Protein AF-A0A1F8DZ85-F1 (afdb_monomer_lite)

Sequence (81 aa):
MDAIYTAKNAGAKVCIFDKYITVKKNIFAKDVMIPFKEISSIESGIIALEINTKDKRSYKVSLQNADKKKVQELIYEKISE

Structure (mmCIF, N/CA/C/O backbone):
data_AF-A0A1F8DZ85-F1
#
_entry.id   AF-A0A1F8DZ85-F1
#
loop_
_atom_site.group_PDB
_atom_site.id
_atom_site.type_symbol
_atom_site.label_atom_id
_atom_site.label_alt_id
_atom_site.label_comp_id
_atom_site.label_asym_id
_atom_site.label_entity_id
_atom_site.label_seq_id
_atom_site.pdbx_PDB_ins_code
_atom_site.Cartn_x
_atom_site.Cartn_y
_atom_site.Cartn_z
_atom_site.occupancy
_atom_site.B_iso_or_equiv
_atom_site.auth_seq_id
_atom_site.auth_comp_id
_atom_site.auth_asym_id
_atom_site.auth_atom_id
_atom_site.pdbx_PDB_model_num
ATOM 1 N N . MET A 1 1 ? -12.352 0.704 -9.070 1.00 67.31 1 MET A N 1
ATOM 2 C CA . MET A 1 1 ? -10.876 0.667 -9.078 1.00 67.31 1 MET A CA 1
ATOM 3 C C . MET A 1 1 ? -10.452 2.045 -9.513 1.00 67.31 1 MET A C 1
ATOM 5 O O . MET A 1 1 ? -10.791 2.412 -10.630 1.00 67.31 1 MET A O 1
ATOM 9 N N . ASP A 1 2 ? -9.805 2.791 -8.625 1.00 73.38 2 ASP A N 1
A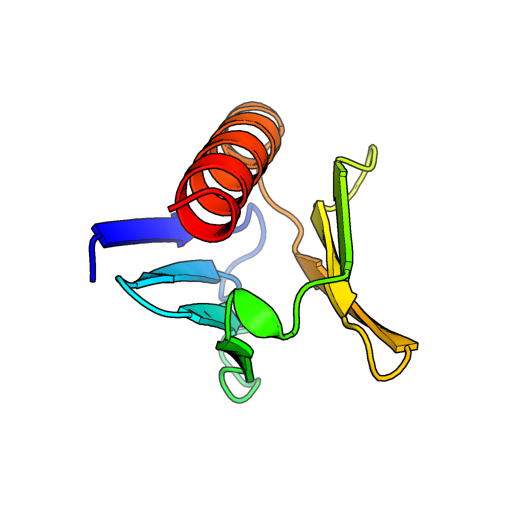TOM 10 C CA . ASP A 1 2 ? -9.609 4.238 -8.769 1.00 73.38 2 ASP A CA 1
ATOM 11 C C . ASP A 1 2 ? -8.264 4.570 -9.416 1.00 73.38 2 ASP A C 1
ATOM 13 O O . ASP A 1 2 ? -8.179 5.468 -10.248 1.00 73.38 2 ASP A O 1
ATOM 17 N N . ALA A 1 3 ? -7.216 3.798 -9.107 1.00 79.38 3 ALA A N 1
ATOM 18 C CA . ALA A 1 3 ? -5.899 3.974 -9.715 1.00 79.38 3 ALA A CA 1
ATOM 19 C C . ALA A 1 3 ? -5.081 2.670 -9.746 1.00 79.38 3 ALA A C 1
ATOM 21 O O . ALA A 1 3 ? -5.213 1.816 -8.865 1.00 79.38 3 ALA A O 1
ATOM 22 N N . ILE A 1 4 ? -4.203 2.519 -10.747 1.00 85.19 4 ILE A N 1
ATOM 23 C CA . ILE A 1 4 ? -3.210 1.435 -10.832 1.00 85.19 4 ILE A CA 1
ATOM 24 C C . ILE A 1 4 ? -1.816 2.039 -11.014 1.00 85.19 4 ILE A C 1
ATOM 26 O O . ILE A 1 4 ? -1.596 2.827 -11.929 1.00 85.19 4 ILE A O 1
ATOM 30 N N . TYR A 1 5 ? -0.864 1.590 -10.198 1.00 86.81 5 TYR A N 1
ATOM 31 C CA . TYR A 1 5 ? 0.543 1.976 -10.246 1.00 86.81 5 TYR A CA 1
ATOM 32 C C . TYR A 1 5 ? 1.415 0.745 -10.442 1.00 86.81 5 TYR A C 1
ATOM 34 O O . TYR A 1 5 ? 1.468 -0.136 -9.583 1.00 86.81 5 TYR A O 1
ATOM 42 N N . THR A 1 6 ? 2.109 0.672 -11.570 1.00 81.19 6 THR A N 1
ATOM 43 C CA . THR A 1 6 ? 3.001 -0.448 -11.884 1.00 81.19 6 THR A CA 1
ATOM 44 C C . THR A 1 6 ? 4.401 -0.161 -11.347 1.00 81.19 6 THR A C 1
ATOM 46 O O . THR A 1 6 ? 4.932 0.937 -11.490 1.00 81.19 6 THR A O 1
ATOM 49 N N . ALA A 1 7 ? 5.010 -1.154 -10.709 1.00 75.19 7 ALA A N 1
ATOM 50 C CA . ALA A 1 7 ? 6.381 -1.078 -10.230 1.00 75.19 7 ALA A CA 1
ATOM 51 C C . ALA A 1 7 ? 7.380 -0.955 -11.387 1.00 75.19 7 ALA A C 1
ATOM 53 O O . ALA A 1 7 ? 7.116 -1.383 -12.510 1.00 75.19 7 ALA A O 1
ATOM 54 N N . LYS A 1 8 ? 8.586 -0.455 -11.086 1.00 68.31 8 LYS A N 1
ATOM 55 C CA . LYS A 1 8 ? 9.696 -0.420 -12.056 1.00 68.31 8 LYS A CA 1
ATOM 56 C C . LYS A 1 8 ? 10.112 -1.833 -12.511 1.00 68.31 8 LYS A C 1
ATOM 58 O O . LYS A 1 8 ? 10.651 -1.989 -13.601 1.00 68.31 8 LYS A O 1
ATOM 63 N N . ASN A 1 9 ? 9.843 -2.850 -11.686 1.00 64.50 9 ASN A N 1
ATOM 64 C CA . ASN A 1 9 ? 10.074 -4.259 -12.001 1.00 64.50 9 ASN A CA 1
ATOM 65 C C . ASN A 1 9 ? 8.823 -4.913 -12.603 1.00 64.50 9 ASN A C 1
ATOM 67 O O . ASN A 1 9 ? 7.721 -4.780 -12.066 1.00 64.50 9 ASN A O 1
ATOM 71 N N . ALA A 1 10 ? 9.017 -5.665 -13.690 1.00 58.56 10 ALA A N 1
ATOM 72 C CA . ALA A 1 10 ? 7.960 -6.365 -14.409 1.00 58.56 10 ALA A CA 1
ATOM 73 C C . ALA A 1 10 ? 7.145 -7.276 -13.471 1.00 58.56 10 ALA A C 1
ATOM 75 O O . ALA A 1 10 ? 7.668 -8.231 -12.90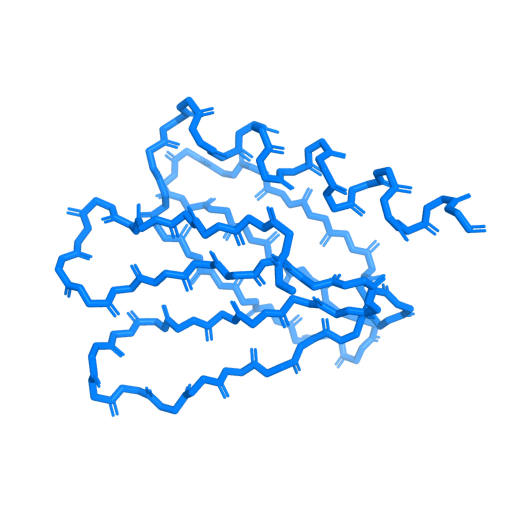1 1.00 58.56 10 ALA A O 1
ATOM 76 N N . GLY A 1 11 ? 5.854 -6.969 -13.313 1.00 67.88 11 GLY A N 1
ATOM 77 C CA . GLY A 1 11 ? 4.880 -7.832 -12.636 1.00 67.88 11 GLY A CA 1
ATOM 78 C C . GLY A 1 11 ? 4.393 -7.364 -11.262 1.00 67.88 11 GLY A C 1
ATOM 79 O O . GLY A 1 11 ? 3.392 -7.898 -10.784 1.00 67.88 11 GLY A O 1
ATOM 80 N N . ALA A 1 12 ? 5.035 -6.374 -10.637 1.00 79.56 12 ALA A N 1
ATOM 81 C CA . ALA A 1 12 ? 4.536 -5.784 -9.395 1.00 79.56 12 ALA A CA 1
ATOM 82 C C . ALA A 1 12 ? 3.640 -4.566 -9.667 1.00 79.56 12 ALA A C 1
ATOM 84 O O . ALA A 1 12 ? 3.930 -3.762 -10.551 1.00 79.56 12 ALA A O 1
ATOM 85 N N . LYS A 1 13 ? 2.546 -4.418 -8.915 1.00 85.94 13 LYS A N 1
ATOM 86 C CA . LYS A 1 13 ? 1.633 -3.270 -9.020 1.00 85.94 13 LYS A CA 1
ATOM 87 C C . LYS A 1 13 ? 0.921 -2.988 -7.701 1.00 85.94 13 LYS A C 1
ATOM 89 O O . LYS A 1 13 ? 0.666 -3.907 -6.924 1.00 85.94 13 LYS A O 1
ATOM 94 N N . VAL A 1 14 ? 0.575 -1.727 -7.476 1.00 88.19 14 VAL A N 1
ATOM 95 C CA . VAL A 1 14 ? -0.368 -1.285 -6.445 1.00 88.19 14 VAL A CA 1
ATOM 96 C C . VAL A 1 14 ? -1.650 -0.869 -7.148 1.00 88.19 14 VAL A C 1
ATOM 98 O O . VAL A 1 14 ? -1.603 -0.106 -8.109 1.00 88.19 14 VAL A O 1
ATOM 101 N N . CYS A 1 15 ? -2.793 -1.372 -6.703 1.00 89.44 15 CYS A N 1
ATOM 102 C CA . CYS A 1 15 ? -4.092 -0.898 -7.175 1.00 89.44 15 CYS A CA 1
ATOM 103 C C . CYS A 1 15 ? -4.854 -0.305 -5.996 1.00 89.44 15 CYS A C 1
ATOM 105 O O . CYS A 1 15 ? -4.883 -0.904 -4.922 1.00 89.44 15 CYS A O 1
ATOM 107 N N . ILE A 1 16 ? -5.444 0.866 -6.200 1.00 89.50 16 ILE A N 1
ATOM 108 C CA . ILE A 1 16 ? -6.225 1.590 -5.203 1.00 89.50 16 ILE A CA 1
ATOM 109 C C . ILE A 1 16 ? -7.702 1.405 -5.549 1.00 89.50 16 ILE A C 1
ATOM 111 O O . ILE A 1 16 ? -8.115 1.569 -6.702 1.00 89.50 16 ILE A O 1
ATOM 115 N N . PHE A 1 17 ? -8.482 1.011 -4.554 1.00 90.69 17 PHE A N 1
ATOM 116 C CA . PHE A 1 17 ? -9.933 0.903 -4.612 1.00 90.69 17 PHE A CA 1
ATOM 117 C C . PHE A 1 17 ? -10.534 1.766 -3.509 1.00 90.69 17 PHE A C 1
ATOM 119 O O . PHE A 1 17 ? -9.832 2.171 -2.591 1.00 90.69 17 PHE A O 1
ATOM 126 N N . ASP A 1 18 ? -11.850 1.941 -3.557 1.00 88.38 18 ASP A N 1
ATOM 127 C CA . ASP A 1 18 ? -12.599 2.787 -2.632 1.00 88.38 18 ASP A CA 1
ATOM 128 C C . ASP A 1 18 ? -12.357 2.479 -1.142 1.00 88.38 18 ASP A C 1
ATOM 130 O O . ASP A 1 18 ? -12.283 3.386 -0.324 1.00 88.38 18 ASP A O 1
ATOM 134 N N . LYS A 1 19 ? -12.172 1.199 -0.778 1.00 90.44 19 LYS A N 1
ATOM 135 C CA . LYS A 1 19 ? -12.066 0.757 0.632 1.00 90.44 19 LYS A CA 1
ATOM 136 C C . LYS A 1 19 ? -10.764 0.043 0.992 1.00 90.44 19 LYS A C 1
ATOM 138 O O . LYS A 1 19 ? -10.534 -0.290 2.159 1.00 90.44 19 LYS A O 1
ATOM 143 N N . TYR A 1 20 ? -9.937 -0.267 0.002 1.00 92.38 20 TYR A N 1
ATOM 144 C CA . TYR A 1 20 ? -8.730 -1.063 0.184 1.00 92.38 20 TYR A CA 1
ATOM 145 C C . TYR A 1 20 ? -7.735 -0.819 -0.945 1.00 92.38 20 TYR A C 1
ATOM 147 O O . TYR A 1 20 ? -8.087 -0.365 -2.031 1.00 92.38 20 TYR A O 1
ATOM 155 N N . ILE A 1 21 ? -6.490 -1.219 -0.719 1.00 92.75 21 ILE A N 1
ATOM 156 C CA . ILE A 1 21 ? -5.491 -1.356 -1.775 1.00 92.75 21 ILE A CA 1
ATOM 157 C C . ILE A 1 21 ? -5.192 -2.826 -2.026 1.00 92.75 21 ILE A C 1
ATOM 159 O O . ILE A 1 21 ? -5.333 -3.667 -1.140 1.00 92.75 21 ILE A O 1
ATOM 163 N N . THR A 1 22 ? -4.737 -3.144 -3.230 1.00 91.38 22 THR A N 1
ATOM 164 C CA . THR A 1 22 ? -4.117 -4.437 -3.511 1.00 91.38 22 THR A CA 1
ATOM 165 C C . THR A 1 22 ? -2.663 -4.249 -3.877 1.00 91.38 22 THR A C 1
ATOM 167 O O . THR A 1 22 ? -2.336 -3.447 -4.752 1.00 91.38 22 THR A O 1
ATOM 170 N N . VAL A 1 23 ? -1.798 -5.033 -3.249 1.00 88.81 23 VAL A N 1
ATOM 171 C CA . VAL A 1 23 ? -0.368 -5.066 -3.517 1.00 88.81 23 VAL A CA 1
ATOM 172 C C . VAL A 1 23 ? -0.019 -6.383 -4.194 1.00 88.81 23 VAL A C 1
ATOM 174 O O . VAL A 1 23 ? -0.154 -7.455 -3.604 1.00 88.81 23 VAL A O 1
ATOM 177 N N . LYS A 1 24 ? 0.497 -6.299 -5.419 1.00 83.75 24 LYS A N 1
ATOM 178 C CA . LYS A 1 24 ? 1.094 -7.424 -6.135 1.00 83.75 24 LYS A CA 1
ATOM 179 C C . LYS A 1 24 ? 2.609 -7.269 -6.137 1.00 83.75 24 LYS A C 1
ATOM 181 O O . LYS A 1 24 ? 3.123 -6.306 -6.697 1.00 83.75 24 LYS A O 1
ATOM 186 N N . LYS A 1 25 ? 3.332 -8.210 -5.516 1.00 69.12 25 LYS A N 1
ATOM 187 C CA . LYS A 1 25 ? 4.809 -8.182 -5.427 1.00 69.12 25 LYS A CA 1
ATOM 188 C C . LYS A 1 25 ? 5.520 -8.710 -6.679 1.00 69.12 25 LYS A C 1
ATOM 190 O O . LYS A 1 25 ? 6.669 -8.350 -6.899 1.00 69.12 25 LYS A O 1
ATOM 195 N N . ASN A 1 26 ? 4.881 -9.581 -7.460 1.00 69.00 26 ASN A N 1
ATOM 196 C CA . ASN A 1 26 ? 5.387 -10.116 -8.731 1.00 69.00 26 ASN A CA 1
ATOM 197 C C . ASN A 1 26 ? 4.228 -10.783 -9.501 1.00 69.00 26 ASN A C 1
ATOM 199 O O . ASN A 1 26 ? 3.201 -11.097 -8.899 1.00 69.00 26 ASN A O 1
ATOM 203 N N . ILE A 1 27 ? 4.392 -11.067 -10.797 1.00 66.19 27 ILE A N 1
ATOM 204 C CA . ILE A 1 27 ? 3.367 -11.686 -11.652 1.00 66.19 27 ILE A CA 1
ATOM 205 C C . ILE A 1 27 ? 2.888 -13.051 -11.122 1.00 66.19 27 ILE A C 1
ATOM 207 O O . ILE A 1 27 ? 1.709 -13.372 -11.259 1.00 66.19 27 ILE A O 1
ATOM 211 N N . PHE A 1 28 ? 3.772 -13.786 -10.436 1.00 64.88 28 PHE A N 1
ATOM 212 C CA . PHE A 1 28 ? 3.509 -15.089 -9.809 1.00 64.88 28 PHE A CA 1
ATOM 213 C C . PHE A 1 28 ? 3.003 -15.008 -8.360 1.00 64.88 28 PHE A C 1
ATOM 215 O O . PHE A 1 28 ? 2.582 -16.017 -7.799 1.00 64.88 28 PHE A O 1
ATOM 222 N N . ALA A 1 29 ? 3.060 -13.834 -7.726 1.00 71.75 29 ALA A N 1
ATOM 223 C CA . ALA A 1 29 ? 2.574 -13.663 -6.361 1.00 71.75 29 ALA A CA 1
ATOM 224 C C . ALA A 1 29 ? 1.058 -13.426 -6.363 1.00 71.75 29 ALA A C 1
ATOM 226 O O . ALA A 1 29 ? 0.533 -12.732 -7.237 1.00 71.75 29 ALA A O 1
ATOM 227 N N . LYS A 1 30 ? 0.361 -13.974 -5.360 1.00 77.75 30 LYS A N 1
ATOM 228 C CA . LYS A 1 30 ? -1.044 -13.633 -5.107 1.00 77.75 30 LYS A CA 1
ATOM 229 C C . LYS A 1 30 ? -1.148 -12.161 -4.708 1.00 77.75 30 LYS A C 1
ATOM 231 O O . LYS A 1 30 ? -0.294 -11.653 -3.979 1.00 77.75 30 LYS A O 1
ATOM 236 N N . ASP A 1 31 ? -2.200 -11.507 -5.184 1.00 83.44 31 ASP A N 1
ATOM 237 C CA . ASP A 1 31 ? -2.510 -10.132 -4.814 1.00 83.44 31 ASP A CA 1
ATOM 238 C C . ASP A 1 31 ? -2.882 -10.100 -3.328 1.00 83.44 31 ASP A C 1
ATOM 240 O O . ASP A 1 31 ? -3.715 -10.882 -2.867 1.00 83.44 31 ASP A O 1
ATOM 244 N N . VAL A 1 32 ? -2.242 -9.214 -2.566 1.00 88.88 32 VAL A N 1
ATOM 245 C CA . VAL A 1 32 ? -2.581 -9.001 -1.160 1.00 88.88 32 VAL A CA 1
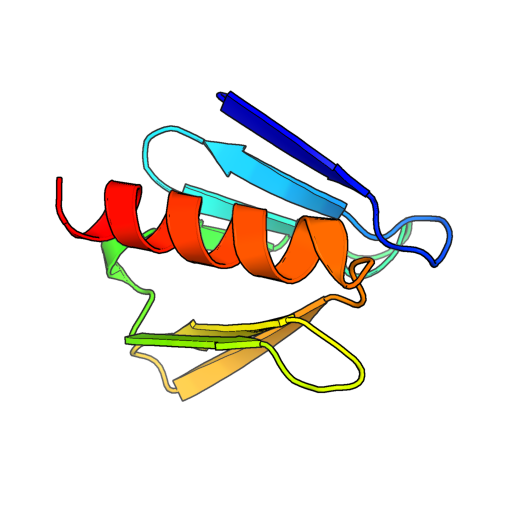ATOM 246 C C . VAL A 1 32 ? -3.530 -7.825 -1.068 1.00 88.88 32 VAL A C 1
ATOM 248 O O . VAL A 1 32 ? -3.166 -6.717 -1.450 1.00 88.88 32 VAL A O 1
ATOM 251 N N . MET A 1 33 ? -4.725 -8.062 -0.543 1.00 92.38 33 MET A N 1
ATOM 252 C CA . MET A 1 33 ? -5.699 -7.017 -0.250 1.00 92.38 33 MET A CA 1
ATOM 253 C C . MET A 1 33 ? -5.449 -6.443 1.147 1.00 92.38 33 MET A C 1
ATOM 255 O O . MET A 1 33 ? -5.334 -7.199 2.108 1.00 92.38 33 MET A O 1
ATOM 259 N N . ILE A 1 34 ? -5.376 -5.117 1.251 1.00 92.50 34 ILE A N 1
ATOM 260 C CA . ILE A 1 34 ? -5.124 -4.383 2.493 1.00 92.50 34 ILE A CA 1
ATOM 261 C C . ILE A 1 34 ? -6.192 -3.285 2.623 1.00 92.50 34 ILE A C 1
ATOM 263 O O . ILE A 1 34 ? -6.124 -2.280 1.912 1.00 92.50 34 ILE A O 1
ATOM 267 N N . PRO A 1 35 ? -7.202 -3.457 3.488 1.00 94.00 35 PRO A N 1
ATOM 268 C CA . PRO A 1 35 ? -8.181 -2.418 3.798 1.00 94.00 35 PRO A CA 1
ATOM 269 C C . PRO A 1 35 ? -7.527 -1.168 4.394 1.00 94.00 35 PRO A C 1
ATOM 271 O O . PRO A 1 35 ? -6.655 -1.288 5.253 1.00 94.00 35 PRO A O 1
ATOM 274 N N . PHE A 1 36 ? -7.996 0.029 4.027 1.00 92.62 36 PHE A N 1
ATOM 275 C CA . PHE A 1 36 ? -7.437 1.288 4.551 1.00 92.62 36 PHE A CA 1
ATOM 276 C C . PHE A 1 36 ? -7.476 1.357 6.079 1.00 92.62 36 PHE A C 1
ATOM 278 O O . PHE A 1 36 ? -6.495 1.730 6.714 1.00 92.62 36 PHE A O 1
ATOM 285 N N . LYS A 1 37 ? -8.568 0.873 6.683 1.00 91.25 37 LYS A N 1
ATOM 286 C CA . LYS A 1 37 ? -8.735 0.799 8.143 1.00 91.25 37 LYS A CA 1
ATOM 287 C C . LYS A 1 37 ? -7.672 -0.042 8.861 1.00 91.25 37 LYS A C 1
ATOM 289 O O . LYS A 1 37 ? -7.511 0.102 10.076 1.00 91.25 37 LYS A O 1
ATOM 294 N N . GLU A 1 38 ? -7.006 -0.953 8.150 1.00 93.88 38 GLU A N 1
ATOM 295 C CA . GLU A 1 38 ? -5.954 -1.819 8.689 1.00 93.88 38 GLU A CA 1
ATOM 296 C C . GLU A 1 38 ? -4.556 -1.236 8.493 1.00 93.88 38 GLU A C 1
ATOM 298 O O . GLU A 1 38 ? -3.621 -1.709 9.133 1.00 93.88 38 GLU A O 1
ATOM 303 N N . ILE A 1 39 ? -4.398 -0.203 7.665 1.00 92.81 39 ILE A N 1
ATOM 304 C CA . ILE A 1 39 ? -3.121 0.485 7.485 1.00 92.81 39 ILE A CA 1
ATOM 305 C C . ILE A 1 39 ? -2.825 1.299 8.748 1.00 92.81 39 ILE A C 1
ATOM 307 O O . ILE A 1 39 ? -3.686 2.001 9.280 1.00 92.81 39 ILE A O 1
ATOM 311 N N . SER A 1 40 ? -1.607 1.159 9.265 1.00 92.56 40 SER A N 1
ATOM 312 C CA . SER A 1 40 ? -1.112 1.900 10.428 1.00 92.56 40 SER A CA 1
ATOM 313 C C . SER A 1 40 ? -0.198 3.049 10.014 1.00 92.56 40 SER A C 1
ATOM 315 O O . SER A 1 40 ? -0.320 4.146 10.552 1.00 92.56 40 SER A O 1
ATOM 317 N N . SER A 1 41 ? 0.694 2.824 9.048 1.00 91.19 41 SER A N 1
ATOM 318 C CA . SER A 1 41 ? 1.569 3.857 8.492 1.00 91.19 41 SER A CA 1
ATOM 319 C C . SER A 1 41 ? 2.041 3.496 7.085 1.00 91.19 41 SER A C 1
ATOM 321 O O . SER A 1 41 ? 2.014 2.331 6.681 1.00 91.19 41 SER A O 1
ATOM 323 N N . ILE A 1 42 ? 2.479 4.505 6.329 1.00 90.06 42 ILE A N 1
ATOM 324 C CA . ILE A 1 42 ? 3.055 4.326 4.996 1.00 90.06 42 ILE A CA 1
ATOM 325 C C . ILE A 1 42 ? 4.355 5.108 4.922 1.00 90.06 42 ILE A C 1
ATOM 327 O O . ILE A 1 42 ? 4.371 6.324 5.113 1.00 90.06 42 ILE A O 1
ATOM 331 N N . GLU A 1 43 ? 5.436 4.411 4.602 1.00 89.06 43 GLU A N 1
ATOM 332 C CA . GLU A 1 43 ? 6.773 4.979 4.514 1.00 89.06 43 GLU A CA 1
ATOM 333 C C . GLU A 1 43 ? 7.264 4.952 3.066 1.00 89.06 43 GLU A C 1
ATOM 335 O O . GLU A 1 43 ? 7.386 3.901 2.431 1.00 89.06 43 GLU A O 1
ATOM 340 N N . SER A 1 44 ? 7.574 6.129 2.522 1.00 85.19 44 SER A N 1
ATOM 341 C CA . SER A 1 44 ? 8.229 6.246 1.220 1.00 85.19 44 SER A CA 1
ATOM 342 C C . SER A 1 44 ? 9.743 6.119 1.390 1.00 85.19 44 SER A C 1
ATOM 344 O O . SER A 1 44 ? 10.465 7.113 1.471 1.00 85.19 44 SER A O 1
ATOM 346 N N . GLY A 1 45 ? 10.237 4.881 1.427 1.00 78.75 45 GLY A N 1
ATOM 347 C CA . GLY A 1 45 ? 11.667 4.594 1.463 1.00 78.75 45 GLY A CA 1
ATOM 348 C C . GLY A 1 45 ? 12.384 4.907 0.142 1.00 78.75 45 GLY A C 1
ATOM 349 O O . GLY A 1 45 ? 11.779 5.046 -0.929 1.00 78.75 45 GLY A O 1
ATOM 350 N N . ILE A 1 46 ? 13.721 4.951 0.192 1.00 74.50 46 ILE A N 1
ATOM 351 C CA . ILE A 1 46 ? 14.585 5.200 -0.981 1.00 74.50 46 ILE A CA 1
ATOM 352 C C . ILE A 1 46 ? 14.326 4.155 -2.082 1.00 74.50 46 ILE A C 1
ATOM 354 O O . ILE A 1 46 ? 14.247 4.492 -3.262 1.00 74.50 46 ILE A O 1
ATOM 358 N N . ILE A 1 47 ? 14.103 2.895 -1.697 1.00 76.06 47 ILE A N 1
ATOM 359 C CA . ILE A 1 47 ? 14.031 1.746 -2.616 1.00 76.06 47 ILE A CA 1
ATOM 360 C C . ILE A 1 47 ? 12.584 1.312 -2.908 1.00 76.06 47 ILE A C 1
ATOM 362 O O . ILE A 1 47 ? 12.273 0.892 -4.022 1.00 76.06 47 ILE A O 1
ATOM 366 N N . ALA A 1 48 ? 11.680 1.420 -1.934 1.00 84.50 48 ALA A N 1
ATOM 367 C CA . ALA A 1 48 ? 10.307 0.929 -2.038 1.00 84.50 48 ALA A CA 1
ATOM 368 C C . ALA A 1 48 ? 9.348 1.759 -1.174 1.00 84.50 48 ALA A C 1
ATOM 370 O O . ALA A 1 48 ? 9.775 2.394 -0.214 1.00 84.50 48 ALA A O 1
ATOM 371 N N . LEU A 1 49 ? 8.063 1.725 -1.525 1.00 87.69 49 LEU A N 1
ATOM 372 C CA . LEU A 1 49 ? 6.971 2.145 -0.655 1.00 87.69 49 LEU A CA 1
ATOM 373 C C . LEU A 1 49 ? 6.666 1.003 0.317 1.00 87.69 49 LEU A C 1
ATOM 375 O O . LEU A 1 49 ? 6.463 -0.131 -0.124 1.00 87.69 49 LEU A O 1
ATOM 379 N N . GLU A 1 50 ? 6.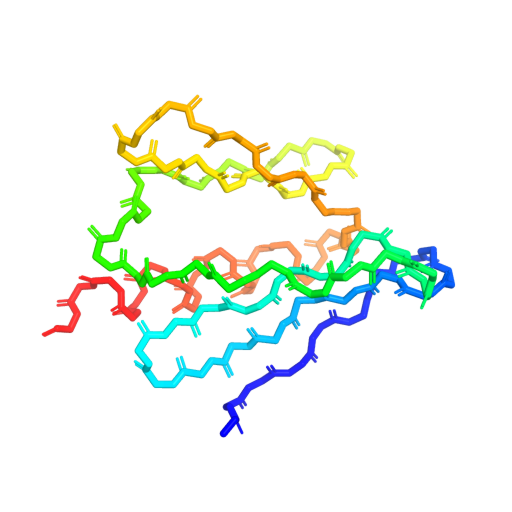643 1.289 1.610 1.00 90.38 50 GLU A N 1
ATOM 380 C CA . GLU A 1 50 ? 6.368 0.324 2.668 1.00 90.38 50 GLU A CA 1
A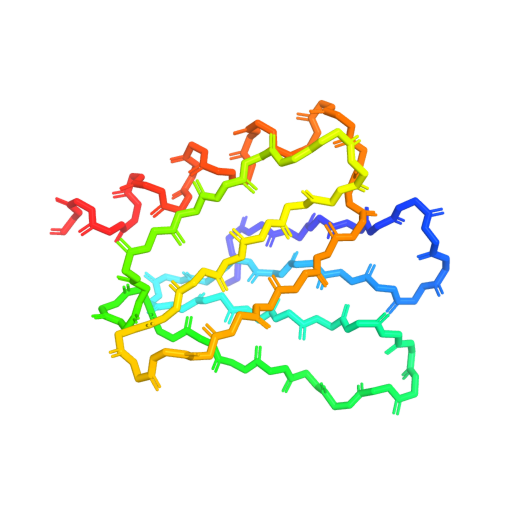TOM 381 C C . GLU A 1 50 ? 5.036 0.650 3.337 1.00 90.38 50 GLU A C 1
ATOM 383 O O . GLU A 1 50 ? 4.847 1.733 3.878 1.00 90.38 50 GLU A O 1
ATOM 388 N N . ILE A 1 51 ? 4.095 -0.287 3.255 1.00 91.12 51 ILE A N 1
ATOM 389 C CA . ILE A 1 51 ? 2.767 -0.180 3.855 1.00 91.12 51 ILE A CA 1
ATOM 390 C C . ILE A 1 51 ? 2.767 -1.043 5.108 1.00 91.12 51 ILE A C 1
ATOM 392 O O . ILE A 1 51 ? 2.836 -2.272 5.017 1.00 91.12 51 ILE A O 1
ATOM 396 N N . ASN A 1 52 ? 2.692 -0.400 6.266 1.00 92.88 52 ASN A N 1
ATOM 397 C CA . ASN A 1 52 ? 2.584 -1.061 7.554 1.00 92.88 52 ASN A CA 1
ATOM 398 C C . ASN A 1 52 ? 1.116 -1.173 7.949 1.00 92.88 52 ASN A C 1
ATOM 400 O O . ASN A 1 52 ? 0.317 -0.260 7.740 1.00 92.88 52 ASN A O 1
ATOM 404 N N . THR A 1 53 ? 0.763 -2.309 8.530 1.00 93.31 53 THR A N 1
ATOM 405 C CA . THR A 1 53 ? -0.598 -2.609 8.978 1.00 93.31 53 THR A CA 1
ATOM 406 C C . THR A 1 53 ? -0.653 -2.747 10.496 1.00 93.31 53 THR A C 1
ATOM 408 O O . THR A 1 53 ? 0.366 -2.940 11.165 1.00 93.31 53 THR A O 1
ATOM 411 N N . LYS A 1 54 ? -1.847 -2.592 11.073 1.00 92.69 54 LYS A N 1
ATOM 412 C CA . LYS A 1 54 ? -2.092 -2.633 12.525 1.00 92.69 54 LYS A CA 1
ATOM 413 C C . LYS A 1 54 ? -1.740 -3.986 13.148 1.00 92.69 54 LYS A C 1
ATOM 415 O O . LYS A 1 54 ? -1.385 -4.037 14.322 1.00 92.69 54 LYS A O 1
ATOM 420 N N . ASP A 1 55 ? -1.773 -5.059 12.361 1.00 93.00 55 ASP A N 1
ATOM 421 C CA . ASP A 1 55 ? -1.358 -6.407 12.765 1.00 93.00 55 ASP A CA 1
ATOM 422 C C . ASP A 1 55 ? 0.172 -6.623 12.711 1.00 93.00 55 ASP A C 1
ATOM 424 O O . ASP A 1 55 ? 0.646 -7.747 12.873 1.00 93.00 55 ASP A O 1
ATOM 428 N N . LYS A 1 56 ? 0.947 -5.544 12.518 1.00 90.69 56 LYS A N 1
ATOM 429 C CA . LYS A 1 56 ? 2.414 -5.529 12.410 1.00 90.69 56 LYS A CA 1
ATOM 430 C C . LYS A 1 56 ? 2.966 -6.215 11.154 1.00 90.69 56 LYS A C 1
ATOM 432 O O . LYS A 1 56 ? 4.144 -6.571 11.133 1.00 90.69 56 LYS A O 1
ATOM 437 N N . ARG A 1 57 ? 2.168 -6.389 10.092 1.00 90.69 57 ARG A N 1
ATOM 438 C CA . ARG A 1 57 ? 2.693 -6.800 8.779 1.00 90.69 57 ARG A CA 1
ATOM 439 C C . ARG A 1 57 ? 3.143 -5.594 7.960 1.00 90.69 57 ARG A C 1
ATOM 441 O O . ARG A 1 57 ? 2.487 -4.550 7.958 1.00 90.69 57 ARG A O 1
ATOM 448 N N . SER A 1 58 ? 4.223 -5.786 7.206 1.00 90.81 58 SER A N 1
ATOM 449 C CA . SER A 1 58 ? 4.798 -4.770 6.320 1.00 90.81 58 SER A CA 1
ATOM 450 C C . SER A 1 58 ? 4.851 -5.268 4.877 1.00 90.81 58 SER A C 1
ATOM 452 O O . SER A 1 58 ? 5.391 -6.340 4.571 1.00 90.81 58 SER A O 1
ATOM 454 N N . TYR A 1 59 ? 4.303 -4.474 3.959 1.00 88.44 59 TYR A N 1
ATOM 455 C CA . TYR A 1 59 ? 4.241 -4.777 2.532 1.00 88.44 59 TYR A CA 1
ATOM 456 C C . TYR A 1 59 ? 5.067 -3.764 1.746 1.00 88.44 59 TYR A C 1
ATOM 458 O O . TYR A 1 59 ? 4.737 -2.584 1.700 1.00 88.44 59 TYR A O 1
ATOM 466 N N . LYS A 1 60 ? 6.141 -4.234 1.106 1.00 87.06 60 LYS A N 1
ATOM 467 C CA . LYS A 1 60 ? 7.063 -3.391 0.333 1.00 87.06 60 LYS A CA 1
ATOM 468 C C . LYS A 1 60 ? 6.791 -3.511 -1.165 1.00 87.06 60 LYS A C 1
ATOM 470 O O . LYS A 1 60 ? 6.702 -4.632 -1.675 1.00 87.06 60 LYS A O 1
ATOM 475 N N . VAL A 1 61 ? 6.700 -2.375 -1.859 1.00 86.25 61 VAL A N 1
ATOM 476 C CA . VAL A 1 61 ? 6.501 -2.293 -3.316 1.00 86.25 61 VAL A CA 1
ATOM 477 C C . VAL A 1 61 ? 7.466 -1.300 -3.953 1.00 86.25 61 VAL A C 1
ATOM 479 O O . VAL A 1 61 ? 7.500 -0.121 -3.604 1.00 86.25 61 VAL A O 1
ATOM 482 N N . SER A 1 62 ? 8.246 -1.763 -4.927 1.00 85.56 62 SER A N 1
ATOM 483 C CA . SER A 1 62 ? 9.241 -0.947 -5.634 1.00 85.56 62 SER A CA 1
ATOM 484 C C . SER A 1 62 ? 8.612 -0.107 -6.752 1.00 85.56 62 SER A C 1
ATOM 486 O O . SER A 1 62 ? 8.715 -0.434 -7.935 1.00 85.56 62 SER A O 1
ATOM 488 N N . LEU A 1 63 ? 7.945 0.982 -6.375 1.00 81.94 63 LEU A N 1
ATOM 489 C CA . LEU A 1 63 ? 7.411 1.983 -7.306 1.00 81.94 63 LEU A CA 1
ATOM 490 C C . LEU A 1 63 ? 8.480 3.015 -7.711 1.00 81.94 63 LEU A C 1
ATOM 492 O O . LEU A 1 63 ? 9.480 3.204 -7.010 1.00 81.94 63 LEU A O 1
ATOM 496 N N . GLN A 1 64 ? 8.263 3.714 -8.830 1.00 82.00 64 GLN A N 1
ATOM 497 C CA . GLN A 1 64 ? 9.099 4.860 -9.202 1.00 82.00 64 GLN A CA 1
ATOM 498 C C . GLN A 1 64 ? 8.941 5.991 -8.175 1.00 82.00 64 GLN A C 1
ATOM 500 O O . GLN A 1 64 ? 7.885 6.124 -7.566 1.00 82.00 64 GLN A O 1
ATOM 505 N N . ASN A 1 65 ? 9.960 6.837 -7.981 1.00 80.25 65 ASN A N 1
ATOM 506 C CA . ASN A 1 65 ? 9.901 7.923 -6.986 1.00 80.25 65 ASN A CA 1
ATOM 507 C C . ASN A 1 65 ? 8.687 8.851 -7.169 1.00 80.25 65 ASN A C 1
ATOM 509 O O . ASN A 1 65 ? 8.051 9.207 -6.180 1.00 80.25 65 ASN A O 1
ATOM 513 N N . ALA A 1 66 ? 8.344 9.196 -8.415 1.00 76.69 66 ALA A N 1
ATOM 514 C CA . ALA A 1 66 ? 7.180 10.028 -8.718 1.00 76.69 66 ALA A CA 1
ATOM 515 C C . ALA A 1 66 ? 5.852 9.351 -8.329 1.00 76.69 66 ALA A C 1
ATOM 517 O O . ALA A 1 66 ? 4.931 10.022 -7.869 1.00 76.69 66 ALA A O 1
ATOM 518 N N . ASP A 1 67 ? 5.775 8.026 -8.462 1.00 84.94 67 ASP A N 1
ATOM 519 C CA . ASP A 1 67 ? 4.587 7.243 -8.117 1.00 84.94 67 ASP A CA 1
ATOM 520 C C . ASP A 1 67 ? 4.504 6.968 -6.613 1.00 84.94 67 ASP A C 1
ATOM 522 O O . ASP A 1 67 ? 3.412 6.991 -6.058 1.00 84.94 67 ASP A O 1
ATOM 526 N N . LYS A 1 68 ? 5.641 6.766 -5.926 1.00 86.31 68 LYS A N 1
ATOM 527 C CA . LYS A 1 68 ? 5.682 6.532 -4.470 1.00 86.31 68 LYS A CA 1
ATOM 528 C C . LYS A 1 68 ? 4.970 7.640 -3.704 1.00 86.31 68 LYS A C 1
ATOM 530 O O . LYS A 1 68 ? 4.112 7.342 -2.879 1.00 86.31 68 LYS A O 1
ATOM 535 N N . LYS A 1 69 ? 5.295 8.900 -4.016 1.00 86.38 69 LYS A N 1
ATOM 536 C CA . LYS A 1 69 ? 4.696 10.062 -3.350 1.00 86.38 69 LYS A CA 1
ATOM 537 C C . LYS A 1 69 ? 3.190 10.152 -3.617 1.00 86.38 69 LYS A C 1
ATOM 539 O O . LYS A 1 69 ? 2.420 10.259 -2.674 1.00 86.38 69 LYS A O 1
ATOM 544 N N . LYS A 1 70 ? 2.774 10.004 -4.879 1.00 88.06 70 LYS A N 1
ATOM 545 C CA . LYS A 1 70 ? 1.354 10.045 -5.271 1.00 88.06 70 LYS A CA 1
ATOM 546 C C . LYS A 1 70 ? 0.532 8.941 -4.610 1.00 88.06 70 LYS A C 1
ATOM 548 O O . LYS A 1 70 ? -0.554 9.197 -4.112 1.00 88.06 70 LYS A O 1
ATOM 553 N N . VAL A 1 71 ? 1.048 7.711 -4.601 1.00 88.81 71 VAL A N 1
ATOM 554 C CA . VAL A 1 71 ? 0.376 6.575 -3.957 1.00 88.81 71 VAL A CA 1
ATOM 555 C C . VAL A 1 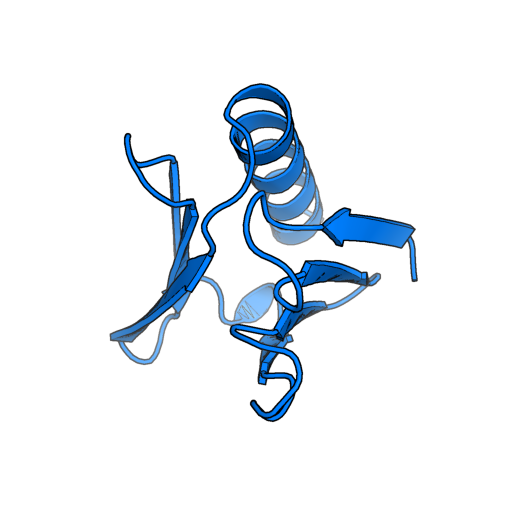71 ? 0.257 6.803 -2.456 1.00 88.81 71 VAL A C 1
ATOM 557 O O . VAL A 1 71 ? -0.796 6.539 -1.891 1.00 88.81 71 VAL A O 1
ATOM 560 N N . GLN A 1 72 ? 1.312 7.308 -1.815 1.00 89.31 72 GLN A N 1
ATOM 561 C CA . GLN A 1 72 ? 1.280 7.643 -0.396 1.00 89.31 72 GLN A CA 1
ATOM 562 C C . GLN A 1 72 ? 0.197 8.692 -0.095 1.00 89.31 72 GLN A C 1
ATOM 564 O O . GLN A 1 72 ? -0.636 8.447 0.770 1.00 89.31 72 GLN A O 1
ATOM 569 N N . GLU A 1 73 ? 0.181 9.811 -0.825 1.00 89.19 73 GLU A N 1
ATOM 570 C CA . GLU A 1 73 ? -0.810 10.889 -0.669 1.00 89.19 73 GLU A CA 1
ATOM 571 C C . GLU A 1 73 ? -2.247 10.369 -0.848 1.00 89.19 73 GLU A C 1
ATOM 573 O O . GLU A 1 73 ? -3.072 10.552 0.043 1.00 89.19 73 GLU A O 1
ATOM 578 N N . LEU A 1 74 ? -2.520 9.618 -1.920 1.00 89.06 74 LEU A N 1
ATOM 579 C CA . LEU A 1 74 ? -3.852 9.060 -2.190 1.00 89.06 74 LEU A CA 1
ATOM 580 C C . LEU A 1 74 ? -4.336 8.089 -1.114 1.00 89.06 74 LEU A C 1
ATOM 582 O O . LEU A 1 74 ? -5.515 8.071 -0.766 1.00 89.06 74 LEU A O 1
ATOM 586 N N . ILE A 1 75 ? -3.444 7.244 -0.593 1.00 88.88 75 ILE A N 1
ATOM 587 C CA . ILE A 1 75 ? -3.830 6.324 0.476 1.00 88.88 75 ILE A CA 1
ATOM 588 C C . ILE A 1 75 ? -4.122 7.103 1.765 1.00 88.88 75 ILE A C 1
ATOM 590 O O . ILE A 1 75 ? -5.064 6.755 2.471 1.00 88.88 75 ILE A O 1
ATOM 594 N N . TYR A 1 76 ? -3.357 8.157 2.071 1.00 88.94 76 TYR A N 1
ATOM 595 C CA . TYR A 1 76 ? -3.639 9.009 3.228 1.00 88.94 76 TYR A CA 1
ATOM 596 C C . TYR A 1 76 ? -4.989 9.715 3.116 1.00 88.94 76 TYR A C 1
ATOM 598 O O . TYR A 1 76 ? -5.738 9.715 4.091 1.00 88.94 76 TYR A O 1
ATOM 606 N N . GLU A 1 77 ? -5.324 10.253 1.941 1.00 88.44 77 GLU A N 1
ATOM 607 C CA . GLU A 1 77 ? -6.646 10.835 1.682 1.00 88.44 77 GLU A CA 1
ATOM 608 C C . GLU A 1 77 ? -7.753 9.811 1.954 1.00 88.44 77 GLU A C 1
ATOM 610 O O . GLU A 1 77 ? -8.680 10.094 2.707 1.00 88.44 77 GLU A O 1
ATOM 615 N N . LYS A 1 78 ? -7.600 8.581 1.448 1.00 87.81 78 LYS A N 1
ATOM 616 C CA . LYS A 1 78 ? -8.576 7.498 1.644 1.00 87.81 78 LYS A CA 1
ATOM 617 C C . LYS A 1 78 ? -8.681 6.956 3.070 1.00 87.81 78 LYS A C 1
ATOM 619 O O . LYS A 1 78 ? -9.685 6.338 3.405 1.00 87.81 78 LYS A O 1
ATOM 624 N N . ILE A 1 79 ? -7.661 7.138 3.906 1.00 86.44 79 ILE A N 1
ATOM 625 C CA . ILE A 1 79 ? -7.715 6.770 5.330 1.00 86.44 79 ILE A CA 1
ATOM 626 C C . ILE A 1 79 ? -8.432 7.849 6.159 1.00 86.44 79 ILE A C 1
ATOM 628 O O . ILE A 1 79 ? -9.000 7.523 7.199 1.00 86.44 79 ILE A O 1
ATOM 632 N N . SER A 1 80 ? -8.368 9.115 5.735 1.00 77.12 80 SER A N 1
ATOM 633 C CA . SER A 1 80 ? -8.965 10.253 6.447 1.00 77.12 80 SER A CA 1
ATOM 634 C C . SER A 1 80 ? -10.446 10.493 6.120 1.00 77.12 80 SER A C 1
ATOM 636 O O . SER A 1 80 ? -11.056 11.347 6.768 1.00 77.12 80 SER A O 1
ATOM 638 N N . GLU A 1 81 ? -10.981 9.802 5.112 1.00 70.62 81 GLU A N 1
ATOM 639 C CA . GLU A 1 81 ? -12.396 9.812 4.701 1.00 70.62 81 GLU A CA 1
ATOM 640 C C . GLU A 1 81 ? -13.267 8.993 5.673 1.00 70.62 81 GLU A C 1
ATOM 642 O O . GLU A 1 81 ? -14.318 9.520 6.105 1.00 70.62 81 GLU A O 1
#

Radius of gyration: 11.35 Å; chains: 1; bounding box: 27×26×27 Å

Organism: NCBI:txid1802559

Foldseek 3Di:
DPDKFAAPDAAWIWADDLFWIWTTAGVPDDIDTGGLCQFDDWDLDPQFIWTAGPVGDIDTTGGDSVVSVVVRVVSVVSSVD

pLDDT: mean 84.36, std 8.49, range [58.56, 94.0]

Secondary structure (DSSP, 8-state):
--EEEE-SSTT-EEEE-SSEEEEESSTTSPPEEEEGGGEEEEEE-SS-EEEEETTS-EEEE---HHHHHHHHHHHHHHHH-